Protein AF-A0A3P4APJ2-F1 (afdb_monomer_lite)

Radius of gyration: 16.01 Å; chains: 1; bounding box: 34×19×38 Å

pLDDT: mean 92.68, std 8.17, range [47.72, 98.44]

Organism: Thermus thermophilus (NCBI:txid274)

InterPro domains:
  IPR025200 Polyphosphate kinase C-terminal domain 2 [PF13090] (1-48)

Secondary structure (DSSP, 8-state):
-HHHHHSS--------SHHHHHHHHHHHHHHHT--SS-EEEETTEEEE-TT-S--SSS---

Structure (mmCIF, N/CA/C/O backbone):
data_AF-A0A3P4APJ2-F1
#
_entry.id   AF-A0A3P4APJ2-F1
#
loop_
_atom_site.group_PDB
_atom_site.id
_atom_site.type_symbol
_atom_site.label_atom_id
_atom_site.label_alt_id
_atom_site.label_comp_id
_atom_site.label_asym_id
_atom_site.label_entity_id
_atom_site.label_seq_id
_atom_site.pdbx_PDB_ins_code
_atom_site.Cartn_x
_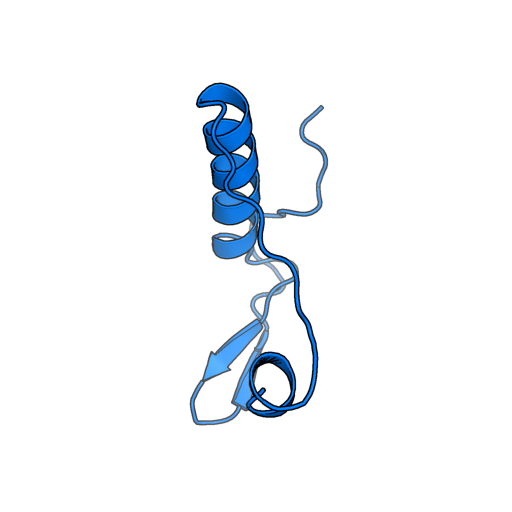atom_site.Cartn_y
_atom_site.Cartn_z
_atom_site.occupancy
_atom_site.B_iso_or_equiv
_atom_site.auth_seq_id
_atom_site.auth_comp_id
_atom_site.auth_asym_id
_atom_site.auth_atom_id
_atom_site.pdbx_PDB_model_num
ATOM 1 N N . MET A 1 1 ? 13.273 1.860 6.490 1.00 76.94 1 MET A N 1
ATOM 2 C CA . MET A 1 1 ? 14.659 2.256 6.832 1.00 76.94 1 MET A CA 1
ATOM 3 C C . MET A 1 1 ? 14.953 1.821 8.262 1.00 76.94 1 MET A C 1
ATOM 5 O O . MET A 1 1 ? 14.123 2.137 9.110 1.00 76.94 1 MET A O 1
ATOM 9 N N . PRO A 1 2 ? 16.086 1.151 8.552 1.00 87.06 2 PRO A N 1
ATOM 10 C CA . PRO A 1 2 ? 16.442 0.720 9.914 1.00 87.06 2 PRO A CA 1
ATOM 11 C C . PRO A 1 2 ? 16.376 1.856 10.947 1.00 87.06 2 PRO A C 1
ATOM 13 O O . PRO A 1 2 ? 15.851 1.685 12.044 1.00 87.06 2 PRO A O 1
ATOM 16 N N . ARG A 1 3 ? 16.769 3.068 10.529 1.00 91.81 3 ARG A N 1
ATOM 17 C CA . ARG A 1 3 ? 16.720 4.291 11.341 1.00 91.81 3 ARG A CA 1
ATOM 18 C C . ARG A 1 3 ? 15.343 4.613 11.935 1.00 91.81 3 ARG A C 1
ATOM 20 O O . ARG A 1 3 ? 15.298 5.174 13.024 1.00 91.81 3 ARG A O 1
ATOM 27 N N . ASN A 1 4 ? 14.250 4.283 11.244 1.00 91.00 4 ASN A N 1
ATOM 28 C CA . ASN A 1 4 ? 12.897 4.615 11.707 1.00 91.00 4 ASN A CA 1
ATOM 29 C C . ASN A 1 4 ? 12.517 3.826 12.966 1.00 91.00 4 ASN A C 1
ATOM 31 O O . ASN A 1 4 ? 11.740 4.312 13.768 1.00 91.00 4 ASN A O 1
ATOM 35 N N . PHE A 1 5 ? 13.077 2.628 13.147 1.00 84.38 5 PHE A N 1
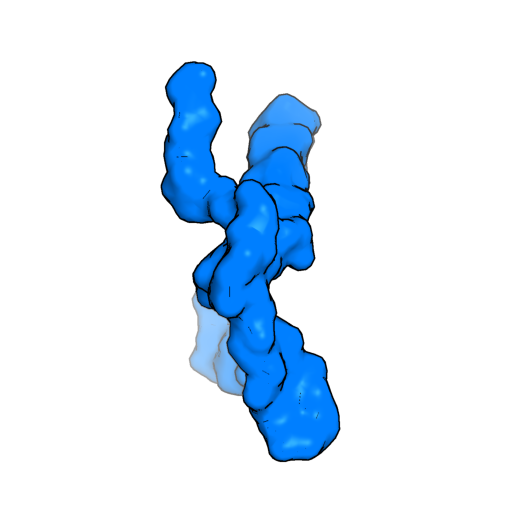ATOM 36 C CA . PHE A 1 5 ? 12.762 1.763 14.286 1.00 84.38 5 PHE A CA 1
ATOM 37 C C . PHE A 1 5 ? 13.841 1.782 15.374 1.00 84.38 5 PHE A C 1
ATOM 39 O O . PHE A 1 5 ? 13.563 1.412 16.506 1.00 84.38 5 PHE A O 1
ATOM 46 N N . GLN A 1 6 ? 15.069 2.185 15.034 1.00 89.56 6 GLN A N 1
ATOM 47 C CA . GLN A 1 6 ? 16.215 2.133 15.950 1.00 89.56 6 GLN A CA 1
ATOM 48 C C . GLN A 1 6 ? 16.530 3.484 16.602 1.00 89.56 6 GLN A C 1
ATOM 50 O O . GLN A 1 6 ? 16.889 3.527 17.772 1.00 89.56 6 GLN A O 1
ATOM 55 N N . ASN A 1 7 ? 16.390 4.586 15.856 1.00 90.69 7 ASN A N 1
ATOM 56 C CA . ASN A 1 7 ? 16.909 5.897 16.272 1.00 90.69 7 ASN A CA 1
ATOM 57 C C . ASN A 1 7 ? 15.811 6.962 16.399 1.00 90.69 7 ASN A C 1
ATOM 59 O O . ASN A 1 7 ? 16.111 8.131 16.635 1.00 90.69 7 ASN A O 1
ATOM 63 N N . ARG A 1 8 ? 14.549 6.593 16.160 1.00 93.00 8 ARG A N 1
ATOM 64 C CA . ARG A 1 8 ? 13.397 7.496 16.184 1.00 93.00 8 ARG A CA 1
ATOM 65 C C . ARG A 1 8 ? 12.268 6.872 16.982 1.00 93.00 8 ARG A C 1
ATOM 67 O O . ARG A 1 8 ? 12.021 5.675 16.880 1.00 93.00 8 ARG A O 1
ATOM 74 N N . PHE A 1 9 ? 11.564 7.713 17.729 1.00 91.50 9 PHE A N 1
ATOM 75 C CA . PHE A 1 9 ? 10.275 7.357 18.302 1.00 91.50 9 PHE A CA 1
ATOM 76 C C . PHE A 1 9 ? 9.197 7.646 17.261 1.00 91.50 9 PHE A C 1
ATOM 78 O O . PHE A 1 9 ? 8.804 8.794 17.065 1.00 91.50 9 PHE A O 1
ATOM 85 N N . GLU A 1 10 ? 8.762 6.605 16.560 1.00 94.44 10 GLU A N 1
ATOM 86 C CA . GLU A 1 10 ? 7.660 6.678 15.602 1.00 94.44 10 GLU A CA 1
ATOM 87 C C . GLU A 1 10 ? 6.358 6.249 16.293 1.00 94.44 10 GLU A C 1
ATOM 89 O O . GLU A 1 10 ? 6.332 5.275 17.049 1.00 94.44 10 GLU A O 1
ATOM 94 N N . LEU A 1 11 ? 5.266 6.967 16.029 1.00 94.25 11 LEU A N 1
ATOM 95 C CA . LEU A 1 11 ? 3.946 6.647 16.568 1.00 94.25 11 LEU A CA 1
ATOM 96 C C . LEU A 1 11 ? 3.105 5.942 15.506 1.00 94.25 11 LEU A C 1
ATOM 98 O O . LEU A 1 11 ? 2.976 6.419 14.379 1.00 94.25 11 LEU A O 1
ATOM 102 N N . LEU A 1 12 ? 2.492 4.823 15.885 1.00 94.50 12 LEU A N 1
ATOM 103 C CA . LEU A 1 12 ? 1.539 4.102 15.052 1.00 94.50 12 LEU A CA 1
ATOM 104 C C . LEU A 1 12 ? 0.217 3.986 15.799 1.00 94.50 12 LEU A C 1
ATOM 106 O O . LEU A 1 12 ? 0.176 3.515 16.934 1.00 94.50 12 LEU A O 1
ATOM 110 N N . PHE A 1 13 ? -0.867 4.383 15.137 1.00 96.50 13 PHE A N 1
ATOM 111 C CA . PHE A 1 13 ? -2.209 4.316 15.700 1.00 96.50 13 PHE A CA 1
ATOM 112 C C . PHE A 1 13 ? -3.051 3.302 14.929 1.00 96.50 13 PHE A C 1
ATOM 114 O O . PHE A 1 13 ? -3.091 3.343 13.694 1.00 96.50 13 PHE A O 1
ATOM 121 N N . PRO A 1 14 ? -3.751 2.391 15.623 1.00 97.19 14 PRO A N 1
ATOM 122 C CA . PRO A 1 14 ? -4.680 1.497 14.963 1.00 97.19 14 PRO A CA 1
ATOM 123 C C . PRO A 1 14 ? -5.911 2.273 14.485 1.00 97.19 14 PRO A C 1
ATOM 125 O O . PRO A 1 14 ? -6.474 3.098 15.202 1.00 97.19 14 PRO A O 1
ATOM 128 N N . VAL A 1 15 ? -6.392 1.941 13.288 1.00 97.75 15 VAL A N 1
ATOM 129 C CA . VAL A 1 15 ? -7.708 2.396 12.821 1.00 97.75 15 VAL A CA 1
ATOM 130 C C . VAL A 1 15 ? -8.761 1.432 13.367 1.00 97.75 15 VAL A C 1
ATOM 132 O O . VAL A 1 15 ? -9.043 0.397 12.756 1.00 97.75 15 VAL A O 1
ATOM 135 N N . LEU A 1 16 ? -9.275 1.740 14.561 1.00 98.00 16 LEU A N 1
ATOM 136 C CA . LEU A 1 16 ? -10.231 0.892 15.288 1.00 98.00 16 LEU A CA 1
ATOM 137 C C . LEU A 1 16 ? -11.649 0.973 14.717 1.00 98.00 16 LEU A C 1
ATOM 139 O O . LEU A 1 16 ? -12.357 -0.035 14.681 1.00 98.00 16 LEU A O 1
ATOM 143 N N . ASP A 1 17 ? -12.052 2.153 14.242 1.00 98.44 17 ASP A N 1
ATOM 144 C CA . ASP A 1 17 ? -13.353 2.326 13.609 1.00 98.44 17 ASP A CA 1
ATOM 145 C C . ASP A 1 17 ? -13.421 1.555 12.281 1.00 98.44 17 ASP A C 1
ATOM 147 O O . ASP A 1 17 ? -12.577 1.707 11.389 1.00 98.44 17 ASP A O 1
ATOM 151 N N . LYS A 1 18 ? -14.442 0.703 12.147 1.00 98.19 18 LYS A N 1
ATOM 152 C CA . LYS A 1 18 ? -14.584 -0.193 10.993 1.00 98.19 18 LYS A CA 1
ATOM 153 C C . LYS A 1 18 ? -14.836 0.585 9.705 1.0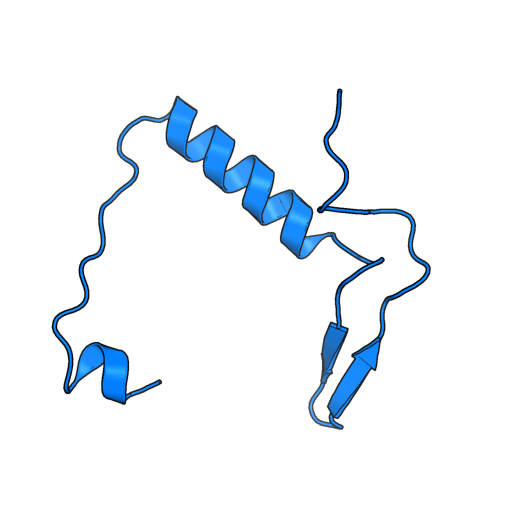0 98.19 18 LYS A C 1
ATOM 155 O O . LYS A 1 18 ? -14.313 0.196 8.659 1.00 98.19 18 LYS A O 1
ATOM 160 N N . GLU A 1 19 ? -15.596 1.675 9.765 1.00 98.12 19 GLU A N 1
ATOM 161 C CA . GLU A 1 19 ? -15.910 2.484 8.586 1.00 98.12 19 GLU A CA 1
ATOM 162 C C . GLU A 1 19 ? -14.703 3.313 8.134 1.00 98.12 19 GLU A C 1
ATOM 164 O O . GLU A 1 19 ? -14.378 3.348 6.945 1.00 98.12 19 GLU A O 1
ATOM 169 N N . ALA A 1 20 ? -13.948 3.887 9.069 1.00 97.81 20 ALA A N 1
ATOM 170 C CA . ALA A 1 20 ? -12.671 4.534 8.801 1.00 97.81 20 ALA A CA 1
ATOM 171 C C . ALA A 1 20 ? -11.675 3.546 8.183 1.00 97.81 20 ALA A C 1
ATOM 173 O O . ALA A 1 20 ? -11.055 3.849 7.161 1.00 97.81 20 ALA A O 1
ATOM 174 N N . LYS A 1 21 ? -11.577 2.323 8.721 1.00 98.06 21 LYS A N 1
ATOM 175 C CA . LYS A 1 21 ? -10.715 1.276 8.158 1.00 98.06 21 LYS A CA 1
ATOM 176 C C . LYS A 1 21 ? -11.109 0.934 6.721 1.00 98.06 21 LYS A C 1
ATOM 178 O O . LYS A 1 21 ? -10.234 0.822 5.861 1.00 98.06 21 LYS A O 1
ATOM 183 N N . LYS A 1 22 ? -12.409 0.814 6.425 1.00 98.00 22 LYS A N 1
ATOM 184 C CA . LYS A 1 22 ? -12.904 0.607 5.052 1.00 98.00 22 LYS A CA 1
ATOM 185 C C . LYS A 1 22 ? -12.502 1.756 4.124 1.00 98.00 22 LYS A C 1
ATOM 187 O O . LYS A 1 22 ? -12.044 1.486 3.015 1.00 98.00 22 LYS A O 1
ATOM 192 N N . LYS A 1 23 ? -12.619 3.013 4.569 1.00 96.56 23 LYS A N 1
ATOM 193 C CA . LYS A 1 23 ? -12.206 4.195 3.789 1.00 96.56 23 LYS A CA 1
ATOM 194 C C . LYS A 1 23 ? -10.707 4.184 3.487 1.00 96.56 23 LYS A C 1
ATOM 196 O O . LYS A 1 23 ? -10.329 4.326 2.326 1.00 96.56 23 LYS A O 1
ATOM 201 N N . VAL A 1 24 ? -9.868 3.927 4.493 1.00 96.12 24 VAL A N 1
ATOM 202 C CA . VAL A 1 24 ? -8.410 3.805 4.318 1.00 96.12 24 VAL A CA 1
ATOM 203 C C . VAL A 1 24 ? -8.081 2.707 3.306 1.00 96.12 24 VAL A C 1
ATOM 205 O O . VAL A 1 24 ? -7.356 2.947 2.343 1.00 96.12 24 VAL A O 1
ATOM 208 N N . LEU A 1 25 ? -8.676 1.519 3.453 1.00 97.00 25 LEU A N 1
ATOM 209 C CA . LEU A 1 25 ? -8.457 0.414 2.518 1.00 97.00 25 LEU A CA 1
ATOM 210 C C . LEU A 1 25 ? -8.948 0.729 1.101 1.00 97.00 25 LEU A C 1
ATOM 212 O O . LEU A 1 25 ? -8.304 0.307 0.142 1.00 97.00 25 LEU A O 1
ATOM 216 N N . LYS A 1 26 ? -10.058 1.464 0.942 1.00 95.25 26 LYS A N 1
ATOM 217 C CA . LYS A 1 26 ? -10.531 1.920 -0.375 1.00 95.25 26 LYS A CA 1
ATO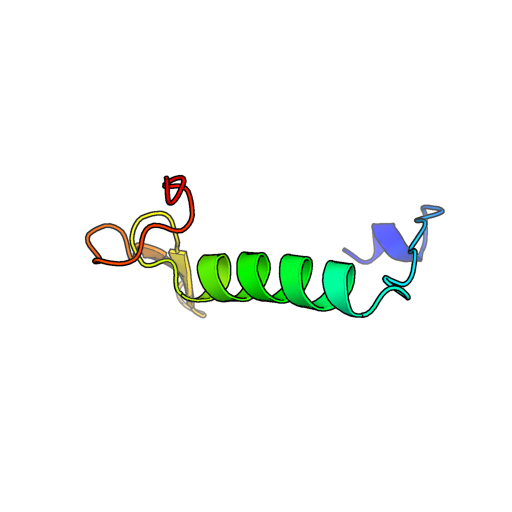M 218 C C . LYS A 1 26 ? -9.464 2.781 -1.055 1.00 95.25 26 LYS A C 1
ATOM 220 O O . LYS A 1 26 ? -9.145 2.525 -2.213 1.00 95.25 26 LYS A O 1
ATOM 225 N N . VAL A 1 27 ? -8.885 3.748 -0.341 1.00 94.50 27 VAL A N 1
ATOM 226 C CA . VAL A 1 27 ? -7.830 4.626 -0.878 1.00 94.50 27 VAL A CA 1
ATOM 227 C C . VAL A 1 27 ? -6.571 3.829 -1.219 1.00 94.50 27 VAL A C 1
ATOM 229 O O . VAL A 1 27 ? -6.081 3.927 -2.341 1.00 94.50 27 VAL A O 1
ATOM 232 N N . LEU A 1 28 ? -6.091 2.974 -0.312 1.00 96.06 28 LEU A N 1
ATOM 233 C CA . LEU A 1 28 ? -4.893 2.160 -0.555 1.00 96.06 28 LEU A CA 1
ATOM 234 C C . LEU A 1 28 ? -5.060 1.222 -1.759 1.00 96.06 2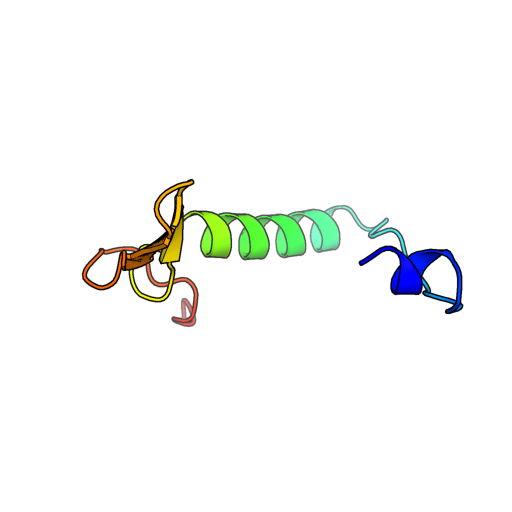8 LEU A C 1
ATOM 236 O O . LEU A 1 28 ? -4.164 1.118 -2.591 1.00 96.06 28 LEU A O 1
ATOM 240 N N . LYS A 1 29 ? -6.228 0.583 -1.911 1.00 96.44 29 LYS A N 1
ATOM 241 C CA . LYS A 1 29 ? -6.518 -0.270 -3.076 1.00 96.44 29 LYS A CA 1
ATOM 242 C C . LYS A 1 29 ? -6.509 0.506 -4.390 1.00 96.44 29 LYS A C 1
ATOM 244 O O . LYS A 1 29 ? -6.111 -0.058 -5.404 1.00 96.44 29 LYS A O 1
ATOM 249 N N . ARG A 1 30 ? -6.955 1.768 -4.390 1.00 94.75 30 ARG A N 1
ATOM 250 C CA . ARG A 1 30 ? -6.872 2.632 -5.577 1.00 94.75 30 ARG A CA 1
ATOM 251 C C . ARG A 1 30 ? -5.418 2.921 -5.935 1.00 94.75 30 ARG A C 1
ATOM 253 O O . ARG A 1 30 ? -5.065 2.736 -7.087 1.00 94.75 30 ARG A O 1
ATOM 260 N N . GLN A 1 31 ? -4.588 3.274 -4.953 1.00 94.50 31 GLN A N 1
ATOM 261 C CA . GLN A 1 31 ? -3.158 3.542 -5.164 1.00 94.50 31 GLN A CA 1
ATOM 262 C C . GLN A 1 31 ? -2.415 2.328 -5.741 1.00 94.50 31 GLN A C 1
ATOM 264 O O . GLN A 1 31 ? -1.645 2.471 -6.679 1.00 94.50 31 GLN A O 1
ATOM 269 N N . VAL A 1 32 ? -2.693 1.118 -5.244 1.00 95.06 32 VAL A N 1
ATOM 270 C CA . VAL A 1 32 ? -2.064 -0.118 -5.754 1.00 95.06 32 VAL A CA 1
ATOM 271 C C . VAL A 1 32 ? -2.472 -0.440 -7.197 1.00 95.06 32 VAL A C 1
ATOM 273 O O . VAL A 1 32 ? -1.709 -1.064 -7.925 1.00 95.06 32 VAL A O 1
ATOM 276 N N . ARG A 1 33 ? -3.679 -0.044 -7.612 1.00 94.88 33 ARG A N 1
ATOM 277 C CA . ARG A 1 33 ? -4.182 -0.249 -8.979 1.00 94.88 33 ARG A CA 1
ATOM 278 C C . ARG A 1 33 ? -3.807 0.881 -9.932 1.00 94.88 33 ARG A C 1
ATOM 280 O O . ARG A 1 33 ? -4.177 0.793 -11.097 1.00 94.88 33 ARG A O 1
ATOM 287 N N . ASP A 1 34 ? -3.164 1.939 -9.440 1.00 95.69 34 ASP A N 1
ATOM 288 C CA . ASP A 1 34 ? -2.782 3.071 -10.269 1.00 95.69 34 ASP A CA 1
ATOM 289 C C . ASP A 1 34 ? -1.797 2.604 -11.339 1.00 95.69 34 ASP A C 1
ATOM 291 O O . ASP A 1 34 ? -0.769 2.000 -11.035 1.00 95.69 34 ASP A O 1
ATOM 295 N N . ASP A 1 35 ? -2.134 2.876 -12.588 1.00 95.62 35 ASP A N 1
ATOM 296 C CA . ASP A 1 35 ? -1.334 2.571 -13.768 1.00 95.62 35 ASP A CA 1
ATOM 297 C C . ASP A 1 35 ? -1.153 3.834 -14.625 1.00 95.62 35 ASP A C 1
ATOM 299 O O . ASP A 1 35 ? -0.871 3.762 -15.813 1.00 95.62 35 ASP A O 1
ATOM 303 N N . ARG A 1 36 ? -1.325 5.023 -14.043 1.00 95.56 36 ARG A N 1
ATOM 304 C CA . ARG A 1 36 ? -1.177 6.297 -14.759 1.00 95.56 36 ARG A CA 1
ATOM 305 C C . ARG A 1 36 ? -0.078 7.175 -14.178 1.00 95.56 36 ARG A C 1
ATOM 307 O O . ARG A 1 36 ? 0.567 7.902 -14.923 1.00 95.56 36 ARG A O 1
ATOM 314 N N . ASN A 1 37 ? 0.153 7.059 -12.882 1.00 94.50 37 ASN A N 1
ATOM 315 C CA . ASN A 1 37 ? 1.077 7.852 -12.087 1.00 94.50 37 ASN A CA 1
ATOM 316 C C . ASN A 1 37 ? 2.148 6.974 -11.410 1.00 94.50 37 ASN A C 1
ATOM 318 O O . ASN A 1 37 ? 3.089 7.499 -10.817 1.00 94.50 37 ASN A O 1
ATOM 322 N N . SER A 1 38 ? 2.034 5.646 -11.491 1.00 95.44 38 SER A N 1
ATOM 323 C CA . SER A 1 38 ? 2.907 4.709 -10.781 1.00 95.44 38 SER A CA 1
ATOM 324 C C . SER A 1 38 ? 4.091 4.185 -11.609 1.00 95.44 38 SER A C 1
ATOM 326 O O . SER A 1 38 ? 4.134 4.248 -12.844 1.00 95.44 38 SER A O 1
ATOM 328 N N . PHE A 1 39 ? 5.060 3.629 -10.881 1.00 95.62 39 PHE A N 1
ATOM 329 C CA . PHE A 1 39 ? 6.177 2.854 -11.407 1.00 95.62 39 PHE A CA 1
ATOM 330 C C . PHE A 1 39 ? 6.123 1.446 -10.818 1.00 95.62 39 PHE A C 1
ATOM 332 O O . PHE A 1 39 ? 5.880 1.277 -9.622 1.00 95.62 39 PHE A O 1
ATOM 339 N N . LEU A 1 40 ? 6.400 0.442 -11.644 1.00 95.06 40 LEU A N 1
ATOM 340 C CA . LEU A 1 40 ? 6.700 -0.903 -11.181 1.00 95.06 40 LEU A CA 1
ATOM 341 C C . LEU A 1 40 ? 8.198 -0.997 -10.895 1.00 95.06 40 LEU A C 1
ATOM 343 O O . LEU A 1 40 ? 9.016 -0.788 -11.789 1.00 95.06 40 LEU A O 1
ATOM 347 N N . LEU A 1 41 ? 8.549 -1.329 -9.656 1.00 96.00 41 LEU A N 1
ATOM 348 C CA . LEU A 1 41 ? 9.931 -1.592 -9.276 1.00 96.00 41 LEU A CA 1
ATOM 349 C C . LEU A 1 41 ? 10.278 -3.045 -9.614 1.00 96.00 41 LEU A C 1
ATOM 351 O O . LEU A 1 41 ? 9.612 -3.976 -9.163 1.00 96.00 41 LEU A O 1
ATOM 355 N N . THR A 1 42 ? 11.316 -3.216 -10.420 1.00 96.00 42 THR A N 1
ATOM 356 C CA . THR A 1 42 ? 11.872 -4.494 -10.878 1.00 96.00 42 THR A CA 1
ATOM 357 C C . THR A 1 42 ? 13.330 -4.602 -10.427 1.00 96.00 42 THR A C 1
ATOM 359 O O . THR A 1 42 ? 13.933 -3.580 -10.086 1.00 96.00 42 THR A O 1
ATOM 362 N N . PRO A 1 43 ? 13.933 -5.802 -10.414 1.00 97.69 43 PRO A N 1
ATOM 363 C CA . PRO A 1 43 ? 15.362 -5.941 -10.134 1.00 97.69 43 PRO A CA 1
ATOM 364 C C . PRO A 1 43 ? 16.253 -5.117 -11.078 1.00 97.69 43 PRO A C 1
ATOM 366 O O . PRO A 1 43 ? 17.303 -4.635 -10.661 1.00 97.69 43 PRO A O 1
ATOM 369 N N . GLU A 1 44 ? 15.821 -4.909 -12.323 1.00 97.19 44 GLU A N 1
ATOM 370 C CA . GLU A 1 44 ? 16.555 -4.165 -13.352 1.00 97.19 44 GLU A CA 1
ATOM 371 C C . GLU A 1 44 ? 16.385 -2.639 -13.238 1.00 97.19 44 GLU A C 1
ATOM 373 O O . GLU A 1 44 ? 17.048 -1.886 -13.952 1.00 97.19 44 GLU A O 1
ATOM 378 N N . GLY A 1 45 ? 15.506 -2.166 -12.349 1.00 96.50 45 GLY A N 1
ATOM 379 C CA . GLY A 1 45 ? 15.186 -0.751 -12.174 1.00 96.50 45 GLY A CA 1
ATOM 380 C C . GLY A 1 45 ? 13.682 -0.493 -12.153 1.00 96.50 45 GLY A C 1
ATOM 381 O O . GLY A 1 45 ? 12.896 -1.310 -11.678 1.00 96.50 45 GLY A O 1
ATOM 382 N N . GLU A 1 46 ? 13.255 0.660 -12.658 1.00 96.62 46 GLU A N 1
ATOM 383 C CA . GLU A 1 46 ? 11.846 1.057 -12.665 1.00 96.62 46 GLU A CA 1
ATOM 384 C C . GLU A 1 46 ? 11.223 0.982 -14.063 1.00 96.62 46 GLU A C 1
ATOM 386 O O . GLU A 1 46 ? 11.803 1.411 -15.061 1.00 96.62 46 GLU A O 1
ATOM 391 N N . LYS A 1 47 ? 9.988 0.482 -14.129 1.00 95.69 47 LYS A N 1
ATOM 392 C CA . LYS A 1 47 ? 9.143 0.539 -15.321 1.00 95.69 47 LYS A CA 1
ATOM 393 C C . LYS A 1 47 ? 7.994 1.506 -15.077 1.00 95.69 47 LYS A C 1
ATOM 395 O O . LYS A 1 47 ? 7.153 1.276 -14.211 1.00 95.69 47 LYS A O 1
ATOM 400 N N . ARG A 1 48 ? 7.918 2.566 -15.880 1.00 96.06 48 ARG A N 1
ATOM 401 C CA . ARG A 1 48 ? 6.772 3.489 -15.887 1.00 96.06 48 ARG A CA 1
ATOM 402 C C . ARG A 1 48 ? 5.513 2.745 -16.321 1.00 96.06 48 ARG A C 1
ATOM 404 O O . ARG A 1 48 ? 5.540 2.056 -17.340 1.00 96.06 48 ARG A O 1
ATOM 411 N N . LEU A 1 49 ? 4.422 2.907 -15.575 1.00 93.56 49 LEU A N 1
ATOM 412 C CA . LEU A 1 49 ? 3.105 2.409 -15.987 1.00 93.56 49 LEU A CA 1
ATOM 413 C C . LEU A 1 49 ? 2.272 3.482 -16.702 1.00 93.56 49 LEU A C 1
ATOM 415 O O . LEU A 1 49 ? 1.252 3.161 -17.293 1.00 93.56 49 LEU A O 1
ATOM 419 N N . TRP A 1 50 ? 2.750 4.728 -16.715 1.00 92.50 50 TRP A N 1
ATOM 420 C CA . TRP A 1 50 ? 2.061 5.916 -17.216 1.00 92.50 50 TRP A CA 1
ATOM 421 C C . TRP A 1 50 ? 1.444 5.722 -18.609 1.00 92.50 50 TRP A C 1
ATOM 423 O O . TRP A 1 50 ? 2.146 5.472 -19.586 1.00 92.50 50 TRP A O 1
ATOM 433 N N . GLY A 1 51 ? 0.121 5.871 -18.691 1.00 88.88 51 GLY A N 1
ATOM 434 C CA . GLY A 1 51 ? -0.670 5.616 -19.901 1.00 88.88 51 GLY A CA 1
ATOM 435 C C . GLY A 1 51 ? -1.865 4.692 -19.665 1.00 88.88 51 GLY A C 1
ATOM 436 O O . GLY A 1 51 ? -2.721 4.558 -20.538 1.00 88.88 51 GLY A O 1
ATOM 437 N N . GLY A 1 52 ? -1.957 4.093 -18.480 1.00 89.56 52 GLY A N 1
ATOM 438 C CA . GLY A 1 52 ? -3.082 3.268 -18.088 1.00 89.56 52 GLY A CA 1
ATOM 439 C C . GLY A 1 52 ? -4.374 4.032 -17.770 1.00 89.56 52 GLY A C 1
ATOM 440 O O . GLY A 1 52 ? -4.489 5.267 -17.872 1.00 89.56 52 GLY A O 1
ATOM 441 N N . ARG A 1 53 ? -5.408 3.247 -17.455 1.00 93.19 53 ARG A N 1
ATOM 442 C CA . ARG A 1 53 ? -6.799 3.710 -17.316 1.00 93.19 53 ARG A CA 1
ATOM 443 C C . ARG A 1 53 ? -7.134 4.154 -15.891 1.00 93.19 53 ARG A C 1
ATOM 445 O O . ARG A 1 53 ? -8.074 4.926 -15.694 1.00 93.19 53 ARG A O 1
ATOM 452 N N . HIS A 1 54 ? -6.419 3.639 -14.906 1.00 93.75 54 HIS A N 1
ATOM 453 C CA . HIS A 1 54 ? -6.688 3.783 -13.489 1.00 93.75 54 HIS A CA 1
ATOM 454 C C . HIS A 1 54 ? -5.828 4.890 -12.881 1.00 93.75 54 HIS A C 1
ATOM 456 O O . HIS A 1 54 ? -4.632 4.746 -12.650 1.00 93.75 54 HIS A O 1
ATOM 462 N N . ASP A 1 55 ? -6.494 6.003 -12.581 1.00 94.19 55 ASP A N 1
ATOM 463 C CA . ASP A 1 55 ? -5.897 7.184 -11.969 1.00 94.19 55 ASP A CA 1
ATOM 464 C C . ASP A 1 55 ? -6.363 7.311 -10.512 1.00 94.19 55 ASP A C 1
ATOM 466 O O . ASP A 1 55 ? -7.524 7.636 -10.226 1.00 94.19 55 ASP A O 1
ATOM 470 N N . ALA A 1 56 ? -5.473 7.008 -9.569 1.00 92.94 56 ALA A N 1
ATOM 471 C CA . ALA A 1 56 ? -5.778 7.059 -8.146 1.00 92.94 56 ALA A CA 1
ATOM 472 C C . ALA A 1 56 ? -5.816 8.489 -7.588 1.00 92.94 56 ALA A C 1
ATOM 474 O O . ALA A 1 56 ? -6.346 8.679 -6.491 1.00 92.94 56 ALA A O 1
ATOM 475 N N . GLN A 1 57 ? -5.297 9.481 -8.322 1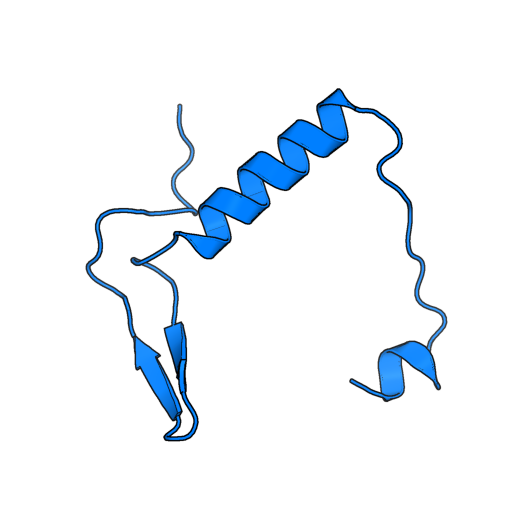.00 89.94 57 GLN A N 1
ATOM 476 C CA . GLN A 1 57 ? -5.292 10.886 -7.903 1.00 89.94 57 GLN A CA 1
ATOM 477 C C . GLN A 1 57 ? -6.552 11.638 -8.326 1.00 89.94 57 GLN A C 1
ATOM 479 O O . GLN A 1 57 ? -6.891 12.667 -7.739 1.00 89.94 57 GLN A O 1
ATOM 484 N N . ARG A 1 58 ? -7.295 11.116 -9.305 1.00 89.31 58 ARG A N 1
ATOM 485 C CA . ARG A 1 58 ? -8.563 11.717 -9.712 1.00 89.31 58 ARG A CA 1
ATOM 486 C C . ARG A 1 58 ? -9.586 11.615 -8.579 1.00 89.31 58 ARG A C 1
ATOM 488 O O . ARG A 1 58 ? -9.894 10.521 -8.101 1.00 89.31 58 ARG A O 1
ATOM 495 N N . LEU A 1 59 ? -10.133 12.747 -8.145 1.00 76.12 59 LEU A N 1
ATOM 496 C CA . LEU A 1 59 ? -11.276 12.756 -7.235 1.00 76.12 59 LEU A CA 1
ATOM 497 C C . LEU A 1 59 ? -12.474 12.163 -7.991 1.00 76.12 59 LEU A C 1
ATOM 499 O O . LEU A 1 59 ? -12.855 12.667 -9.046 1.00 76.12 59 LEU A O 1
ATOM 503 N N . GLU A 1 60 ? -13.014 11.045 -7.500 1.00 64.06 60 GLU A N 1
ATOM 504 C CA . GLU A 1 60 ? -14.350 10.602 -7.909 1.00 64.06 60 GLU A CA 1
ATOM 505 C C . GLU A 1 60 ? -15.315 11.629 -7.299 1.00 64.06 60 GLU A C 1
ATOM 507 O O . GLU A 1 60 ? -15.422 11.683 -6.072 1.00 64.06 60 GLU A O 1
ATOM 512 N N . LEU A 1 61 ? -15.891 12.501 -8.137 1.00 47.72 61 LEU A N 1
ATOM 513 C CA . LEU A 1 61 ? -17.027 13.355 -7.772 1.00 47.72 61 LEU A CA 1
ATOM 514 C C . LEU A 1 61 ? -18.264 12.486 -7.528 1.00 47.72 61 LEU A C 1
ATOM 516 O O . LEU A 1 61 ? -18.468 11.542 -8.328 1.00 47.72 61 LEU A O 1
#

Sequence (61 aa):
MPRNFQNRFELLFPVLDKEAKKKVLKVLKRQVRDDRNSFLLTPEGEKRLWGGRHDAQRLEL

Foldseek 3Di:
DVCCVPVDDDDDDDPPDPVVVVVVVVLVVLVVPDQQQDWDQDPVGTDRSRPDDRDSPDDPD